Protein AF-A0A973TP74-F1 (afdb_monomer)

Nearest PDB structures (foldseek):
  4cfh-assembly1_A  TM=4.161E-01  e=9.906E-01  Rattus norvegicus
  4bls-assembly1_B  TM=3.322E-01  e=7.614E-01  Pseudomonas phage phi12
  5t5t-assembly1_A  TM=4.227E-01  e=4.210E+00  Rattus norvegicus
  7myj-assembly1_A  TM=4.248E-01  e=5.129E+00  Homo sapiens
  4pjo-assembly4_s  TM=2.789E-01  e=7.125E+00  Homo sapiens

pLDDT: mean 78.84, std 17.55, range [33.16, 97.0]

Mean predicted aligned error: 9.41 Å

Structure (mmCIF, N/CA/C/O backbone):
data_AF-A0A973TP74-F1
#
_entry.id   AF-A0A973TP74-F1
#
loop_
_atom_site.group_PDB
_atom_site.id
_atom_site.type_symbol
_atom_site.label_a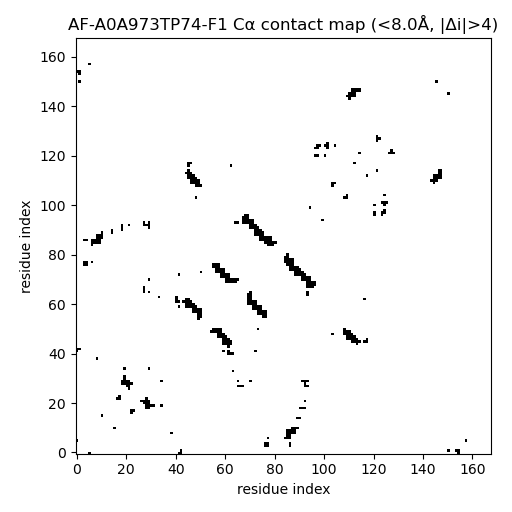tom_id
_atom_site.label_alt_id
_atom_site.label_comp_id
_atom_site.label_asym_id
_atom_site.label_entity_id
_atom_site.label_seq_id
_atom_site.pdbx_PDB_ins_code
_atom_site.Cartn_x
_atom_site.Cartn_y
_atom_site.Cartn_z
_atom_site.occupancy
_atom_site.B_iso_or_equiv
_atom_site.auth_seq_id
_atom_site.auth_comp_id
_atom_site.auth_asym_id
_atom_site.auth_atom_id
_atom_site.pdbx_PDB_model_num
ATOM 1 N N . MET A 1 1 ? -11.597 -3.292 0.044 1.00 62.84 1 MET A N 1
ATOM 2 C CA . MET A 1 1 ? -10.451 -3.942 -0.641 1.00 62.84 1 MET A CA 1
ATOM 3 C C . MET A 1 1 ? -10.498 -5.456 -0.445 1.00 62.84 1 MET A C 1
ATOM 5 O O . MET A 1 1 ? -10.848 -5.906 0.636 1.00 62.84 1 MET A O 1
ATOM 9 N N . LEU A 1 2 ? -10.146 -6.251 -1.461 1.00 64.12 2 LEU A N 1
ATOM 10 C CA . LEU A 1 2 ? -10.067 -7.714 -1.338 1.00 64.12 2 LEU A CA 1
ATOM 11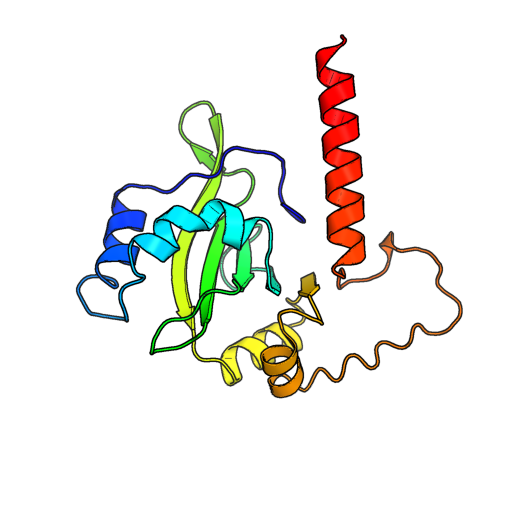 C C . LEU A 1 2 ? -9.053 -8.138 -0.272 1.00 64.12 2 LEU A C 1
ATOM 13 O O . LEU A 1 2 ? -7.938 -7.627 -0.227 1.00 64.12 2 LEU A O 1
ATOM 17 N N . GLY A 1 3 ? -9.456 -9.069 0.590 1.00 67.50 3 GLY A N 1
ATOM 18 C CA . GLY A 1 3 ? -8.649 -9.500 1.733 1.00 67.50 3 GLY A CA 1
ATOM 19 C C . GLY A 1 3 ? -8.702 -8.557 2.941 1.00 67.50 3 GLY A C 1
ATOM 20 O O . GLY A 1 3 ? -8.080 -8.866 3.951 1.00 67.50 3 GLY A O 1
ATOM 21 N N . PHE A 1 4 ? -9.460 -7.453 2.873 1.00 73.50 4 PHE A N 1
ATOM 22 C CA . PHE A 1 4 ? -9.667 -6.528 3.988 1.00 73.50 4 PHE A CA 1
ATOM 23 C C . PHE A 1 4 ? -11.155 -6.260 4.244 1.00 73.50 4 PHE A C 1
ATOM 25 O O . PHE A 1 4 ? -11.963 -6.241 3.310 1.00 73.50 4 PHE A O 1
ATOM 32 N N . PRO A 1 5 ? -11.528 -5.999 5.505 1.00 77.44 5 PRO A N 1
ATOM 33 C CA . PRO A 1 5 ? -12.842 -5.454 5.825 1.00 77.44 5 PRO A CA 1
ATOM 34 C C . PRO A 1 5 ? -13.005 -4.044 5.231 1.00 77.44 5 PRO A C 1
ATOM 36 O O . PRO A 1 5 ? -12.021 -3.328 5.005 1.00 77.44 5 PRO A O 1
ATOM 39 N N . ASP A 1 6 ? -14.255 -3.643 4.990 1.00 84.56 6 ASP A N 1
ATOM 40 C CA . ASP A 1 6 ? -14.611 -2.291 4.539 1.00 84.56 6 ASP A CA 1
ATOM 41 C C . ASP A 1 6 ? -14.490 -1.293 5.703 1.00 84.56 6 ASP A C 1
ATOM 43 O O . ASP A 1 6 ? -15.466 -0.922 6.352 1.00 84.56 6 ASP A O 1
ATOM 47 N N . LEU A 1 7 ? -13.246 -0.941 6.030 1.00 87.69 7 LEU A N 1
ATOM 48 C CA . LEU A 1 7 ? -12.880 -0.013 7.096 1.00 87.69 7 LEU A CA 1
ATOM 49 C C . LEU A 1 7 ? -12.103 1.176 6.523 1.00 87.69 7 LEU A C 1
ATOM 51 O O . LEU A 1 7 ? -11.396 1.012 5.519 1.00 87.69 7 LEU A O 1
ATOM 55 N N . PRO A 1 8 ? -12.148 2.349 7.185 1.00 89.56 8 PRO A N 1
ATOM 56 C CA . PRO A 1 8 ? -11.365 3.507 6.778 1.00 89.56 8 PRO A CA 1
ATOM 57 C C . PRO A 1 8 ? -9.879 3.168 6.660 1.00 89.56 8 PRO A C 1
ATOM 59 O O . PRO A 1 8 ? -9.318 2.488 7.523 1.00 89.56 8 PRO A O 1
ATOM 62 N N . LEU A 1 9 ? -9.238 3.675 5.610 1.00 91.44 9 LEU A N 1
ATOM 63 C CA . LEU A 1 9 ? -7.790 3.612 5.470 1.00 91.44 9 LEU A CA 1
ATOM 64 C C . LEU A 1 9 ? -7.157 4.757 6.270 1.00 91.44 9 LEU A C 1
ATOM 66 O O . LEU A 1 9 ? -7.568 5.910 6.137 1.00 91.44 9 LEU A O 1
ATOM 70 N N . ARG A 1 10 ? -6.150 4.457 7.093 1.00 93.62 10 ARG A N 1
ATOM 71 C CA . ARG A 1 10 ? -5.397 5.461 7.857 1.00 93.62 10 ARG A CA 1
ATOM 72 C C . ARG A 1 10 ? -3.896 5.255 7.743 1.00 93.62 10 ARG A C 1
ATOM 74 O O . ARG A 1 10 ? -3.422 4.156 7.474 1.00 93.62 10 ARG A O 1
ATOM 81 N N . MET A 1 11 ? -3.150 6.322 7.998 1.00 94.75 11 MET A N 1
ATOM 82 C CA . MET A 1 11 ? -1.713 6.288 8.256 1.00 94.75 11 MET A CA 1
ATOM 83 C C . MET A 1 11 ? -1.374 7.320 9.327 1.00 94.75 11 MET A C 1
ATOM 85 O O . MET A 1 11 ? -2.083 8.315 9.477 1.00 94.75 11 MET A O 1
ATOM 89 N N . THR A 1 12 ? -0.289 7.108 10.065 1.00 94.94 12 THR A N 1
ATOM 90 C CA . THR A 1 12 ? 0.182 8.099 11.040 1.00 94.94 12 THR A CA 1
ATOM 91 C C . THR A 1 12 ? 0.980 9.204 10.348 1.00 94.94 12 THR A C 1
ATOM 93 O O . THR A 1 12 ? 1.583 8.981 9.295 1.00 94.94 12 THR A O 1
ATOM 96 N N . ALA A 1 13 ? 1.057 10.386 10.966 1.00 95.62 13 ALA A N 1
ATOM 97 C CA . ALA A 1 13 ? 1.869 11.495 10.455 1.00 95.62 13 ALA A CA 1
ATOM 98 C C . ALA A 1 13 ? 3.355 11.112 10.297 1.00 95.62 13 ALA A C 1
ATOM 100 O O . ALA A 1 13 ? 3.993 11.479 9.315 1.00 95.62 13 ALA A O 1
ATOM 101 N N . GLY A 1 14 ? 3.893 10.302 11.216 1.00 96.69 14 GLY A N 1
ATOM 102 C CA . GLY A 1 14 ? 5.269 9.809 11.122 1.00 96.69 14 GLY A CA 1
ATOM 103 C C . GLY A 1 14 ? 5.489 8.844 9.951 1.00 96.69 14 GLY A C 1
ATOM 104 O O . GLY A 1 14 ? 6.544 8.875 9.321 1.00 96.69 14 GLY A O 1
ATOM 105 N N . VAL A 1 15 ? 4.501 8.003 9.621 1.00 95.94 15 VAL A N 1
ATOM 106 C CA . VAL A 1 15 ? 4.553 7.154 8.418 1.00 95.94 15 VAL A CA 1
ATOM 107 C C . VAL A 1 15 ? 4.492 8.020 7.164 1.00 95.94 15 VAL A C 1
ATOM 109 O O . VAL A 1 15 ? 5.335 7.853 6.287 1.00 95.94 15 VAL A O 1
ATOM 112 N N . PHE A 1 16 ? 3.573 8.988 7.112 1.00 97.00 16 PHE A N 1
ATOM 113 C CA . PHE A 1 16 ? 3.487 9.951 6.014 1.00 97.00 16 PHE A CA 1
ATOM 114 C C . PHE A 1 16 ? 4.827 10.660 5.773 1.00 97.00 16 PHE A C 1
ATOM 116 O O . PHE A 1 16 ? 5.337 10.637 4.654 1.00 97.00 16 PHE A O 1
ATOM 123 N N . GLN A 1 17 ? 5.442 11.209 6.825 1.00 96.75 17 GLN A N 1
ATOM 124 C CA . GLN A 1 17 ? 6.726 11.900 6.728 1.00 96.75 17 GLN A CA 1
ATOM 125 C C . GLN A 1 17 ? 7.822 10.975 6.187 1.00 96.75 17 GLN A C 1
ATOM 127 O O . GLN A 1 17 ? 8.477 11.322 5.213 1.00 96.75 17 GLN A O 1
ATOM 132 N N . LYS A 1 18 ? 7.964 9.758 6.731 1.00 96.38 18 LYS A N 1
ATOM 133 C CA . LYS A 1 18 ? 8.954 8.772 6.255 1.00 96.38 18 LYS A CA 1
ATOM 134 C C . LYS A 1 18 ? 8.757 8.370 4.794 1.00 96.38 18 LYS A C 1
ATOM 136 O O . LYS A 1 18 ? 9.713 7.997 4.122 1.00 96.38 18 LYS A O 1
ATOM 141 N N . ILE A 1 19 ? 7.522 8.359 4.308 1.00 95.81 19 ILE A N 1
ATOM 142 C CA . ILE A 1 19 ? 7.219 8.050 2.909 1.00 95.81 19 ILE A CA 1
ATOM 143 C C . ILE A 1 19 ? 7.594 9.247 2.022 1.00 95.81 19 ILE A C 1
ATOM 145 O O . ILE A 1 19 ? 8.269 9.072 1.007 1.00 95.81 19 ILE A O 1
ATOM 149 N N . ALA A 1 20 ? 7.203 10.454 2.435 1.00 95.50 20 ALA A N 1
ATOM 150 C CA . ALA A 1 20 ? 7.421 11.691 1.692 1.00 95.50 20 ALA A CA 1
ATOM 151 C C . ALA A 1 20 ? 8.893 12.136 1.656 1.00 95.50 20 ALA A C 1
ATOM 153 O O . ALA A 1 20 ? 9.312 12.729 0.669 1.00 95.50 20 ALA A O 1
ATOM 154 N N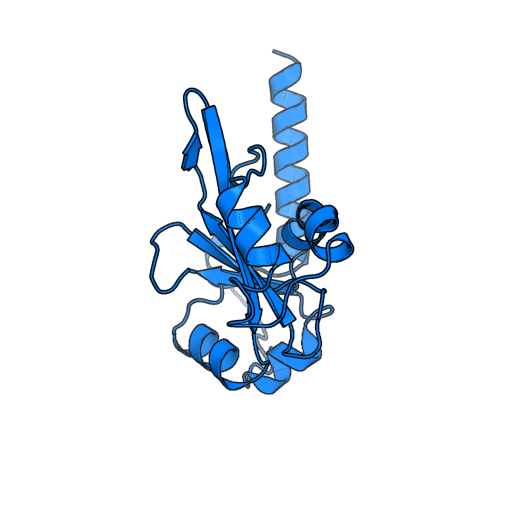 . THR A 1 21 ? 9.684 11.840 2.692 1.00 95.12 21 THR A N 1
ATOM 155 C CA . THR A 1 21 ? 11.124 12.165 2.746 1.00 95.12 21 THR A CA 1
ATOM 156 C C . THR A 1 21 ? 12.019 11.011 2.310 1.00 95.12 21 THR A C 1
ATOM 158 O O . THR A 1 21 ? 13.240 11.146 2.323 1.00 95.12 21 THR A O 1
ATOM 161 N N . GLY A 1 22 ? 11.443 9.854 1.960 1.00 93.12 22 GLY A N 1
ATOM 162 C CA . GLY A 1 22 ? 12.245 8.670 1.659 1.00 93.12 22 GLY A CA 1
ATOM 163 C C . GLY A 1 22 ? 13.049 8.192 2.872 1.00 93.12 22 GLY A C 1
ATOM 164 O O . GLY A 1 22 ? 14.175 7.736 2.726 1.00 93.12 22 GLY A O 1
ATOM 165 N N . LYS A 1 23 ? 12.474 8.315 4.078 1.00 92.62 23 LYS A N 1
ATOM 166 C CA . LYS A 1 23 ? 13.137 8.071 5.367 1.00 92.62 23 LYS A CA 1
ATOM 167 C C . LYS A 1 23 ? 14.442 8.872 5.452 1.00 92.62 23 LYS A C 1
ATOM 169 O O . LYS A 1 23 ? 15.523 8.312 5.562 1.00 92.62 23 LYS A O 1
ATOM 174 N N . ASP A 1 24 ? 14.298 10.187 5.322 1.00 91.50 24 ASP A N 1
ATOM 175 C CA . ASP A 1 24 ? 15.390 11.163 5.411 1.00 91.50 24 ASP A CA 1
ATOM 176 C C . ASP A 1 24 ? 16.522 10.896 4.401 1.00 91.50 24 ASP A C 1
ATOM 178 O O . ASP A 1 24 ? 17.702 11.079 4.687 1.00 91.50 24 ASP A O 1
ATOM 182 N N . GLY A 1 25 ? 16.138 10.466 3.193 1.00 88.62 25 GLY A N 1
ATOM 183 C CA . GLY A 1 25 ? 17.050 10.197 2.080 1.00 88.62 25 GLY A CA 1
ATOM 184 C C . GLY A 1 25 ? 17.640 8.784 2.034 1.00 88.62 25 GLY A C 1
ATOM 185 O O . GLY A 1 25 ? 18.382 8.484 1.104 1.00 88.62 25 GLY A O 1
ATOM 186 N N . GLU A 1 26 ? 17.302 7.891 2.971 1.00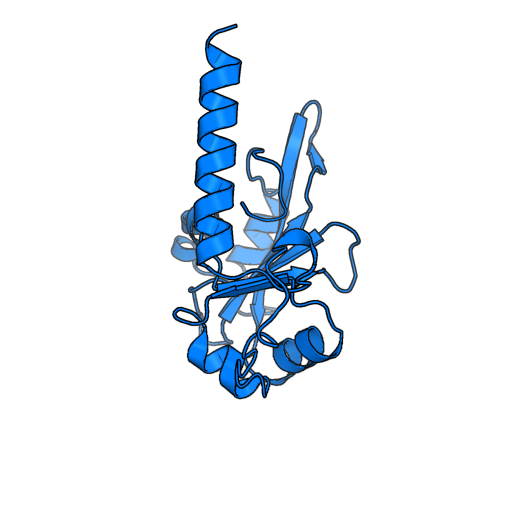 90.69 26 GLU A N 1
ATOM 187 C CA . GLU A 1 26 ? 17.752 6.488 2.929 1.00 90.69 26 GLU A CA 1
ATOM 188 C C . GLU A 1 26 ? 17.205 5.704 1.717 1.00 90.69 26 GLU A C 1
ATOM 190 O O . GLU A 1 26 ? 17.742 4.659 1.348 1.00 90.69 26 GLU A O 1
ATOM 195 N N . ARG A 1 27 ? 16.107 6.169 1.115 1.00 90.00 27 ARG A N 1
ATOM 196 C CA . ARG A 1 27 ? 15.477 5.588 -0.079 1.00 90.00 27 ARG A CA 1
ATOM 197 C C . ARG A 1 27 ? 14.768 6.667 -0.892 1.00 90.00 27 ARG A C 1
ATOM 199 O O . ARG A 1 27 ? 14.545 7.770 -0.402 1.00 90.00 27 ARG A O 1
ATOM 206 N N . ASP A 1 28 ? 14.326 6.322 -2.098 1.00 91.44 28 ASP A N 1
ATOM 207 C CA . ASP A 1 28 ? 13.516 7.230 -2.910 1.00 91.44 28 ASP A CA 1
ATOM 208 C C . ASP A 1 28 ? 12.249 7.670 -2.168 1.00 91.44 28 ASP A C 1
ATOM 210 O O . ASP A 1 28 ? 11.456 6.854 -1.678 1.00 91.44 28 ASP A O 1
ATOM 214 N N . ALA A 1 29 ? 12.042 8.983 -2.132 1.00 94.44 29 ALA A N 1
ATOM 215 C CA . ALA A 1 29 ? 10.801 9.578 -1.676 1.00 94.44 29 ALA A CA 1
ATOM 216 C C . ALA A 1 29 ? 9.644 9.183 -2.599 1.00 94.44 29 ALA A C 1
ATOM 218 O O . ALA A 1 29 ? 9.754 9.217 -3.828 1.00 94.44 29 ALA A O 1
ATOM 219 N N . VAL A 1 30 ? 8.495 8.866 -2.006 1.00 95.94 30 VAL A N 1
ATOM 220 C CA . VAL A 1 30 ? 7.266 8.681 -2.779 1.00 95.94 30 VAL A CA 1
ATOM 221 C C . VAL A 1 30 ? 6.642 10.063 -3.005 1.00 95.94 30 VAL A C 1
ATOM 223 O O . VAL A 1 30 ? 6.363 10.767 -2.033 1.00 95.94 30 VAL A O 1
ATOM 226 N N . PRO A 1 31 ? 6.397 10.481 -4.259 1.00 95.69 31 PRO A N 1
ATOM 227 C CA . PRO A 1 31 ? 5.846 11.802 -4.538 1.00 95.69 31 PRO A CA 1
ATOM 228 C C . PRO A 1 31 ? 4.483 12.020 -3.876 1.00 95.69 31 PRO A C 1
ATOM 230 O O . PRO A 1 31 ? 3.641 11.123 -3.898 1.00 95.69 31 PRO A O 1
ATOM 233 N N . LEU A 1 32 ? 4.210 13.240 -3.400 1.00 96.00 32 LEU A N 1
ATOM 234 C CA . LEU A 1 32 ? 2.938 13.588 -2.744 1.00 96.00 32 LEU A CA 1
ATOM 235 C C . LEU A 1 32 ? 1.704 13.222 -3.578 1.00 96.00 32 LEU A C 1
ATOM 237 O O . LEU A 1 32 ? 0.727 12.731 -3.025 1.00 96.00 32 LEU A O 1
ATOM 241 N N . ARG A 1 33 ? 1.767 13.375 -4.910 1.00 95.19 33 ARG A N 1
ATOM 242 C CA . ARG A 1 33 ? 0.688 12.946 -5.820 1.00 95.19 33 ARG A CA 1
ATOM 243 C C . ARG A 1 33 ? 0.368 11.453 -5.686 1.00 95.19 33 ARG A C 1
ATOM 245 O O . ARG A 1 33 ? -0.788 11.067 -5.723 1.00 95.19 33 ARG A O 1
ATOM 252 N N . VAL A 1 34 ? 1.387 10.610 -5.508 1.00 95.44 34 VAL A N 1
ATOM 253 C CA . VAL A 1 34 ? 1.211 9.162 -5.352 1.00 95.44 34 VAL A CA 1
ATOM 254 C C . VAL A 1 34 ? 0.642 8.857 -3.973 1.00 95.44 34 VAL A C 1
ATOM 256 O O . VAL A 1 34 ? -0.252 8.029 -3.872 1.00 95.44 34 VAL A O 1
ATOM 259 N N . ILE A 1 35 ? 1.114 9.553 -2.932 1.00 95.31 35 ILE A N 1
ATOM 260 C CA . ILE A 1 35 ? 0.592 9.406 -1.566 1.00 95.31 35 ILE A CA 1
ATOM 261 C C . ILE A 1 35 ? -0.894 9.790 -1.506 1.00 95.31 35 ILE A C 1
ATOM 263 O O . ILE A 1 35 ? -1.686 9.064 -0.913 1.00 95.31 35 ILE A O 1
ATOM 267 N N . ALA A 1 36 ? -1.278 10.896 -2.149 1.00 94.44 36 ALA A N 1
ATOM 268 C CA . ALA A 1 36 ? -2.662 11.361 -2.214 1.00 94.44 36 ALA A CA 1
ATOM 269 C C . ALA A 1 36 ? -3.587 10.348 -2.904 1.00 94.44 36 ALA A C 1
ATOM 271 O O . ALA A 1 36 ? -4.721 10.182 -2.471 1.00 94.44 36 ALA A O 1
ATOM 272 N N . HIS A 1 37 ? -3.075 9.638 -3.915 1.00 95.38 37 HIS A N 1
ATOM 273 C CA . HIS A 1 37 ? -3.805 8.599 -4.644 1.00 95.38 37 HIS A CA 1
ATOM 274 C C . HIS A 1 37 ? -3.657 7.186 -4.056 1.00 95.38 37 HIS A C 1
ATOM 276 O O . HIS A 1 37 ? -4.041 6.199 -4.687 1.00 95.38 37 HIS A O 1
ATOM 282 N N . LEU A 1 38 ? -3.068 7.037 -2.862 1.00 93.38 38 LEU A N 1
ATOM 283 C CA . LEU A 1 38 ? -2.931 5.721 -2.235 1.00 93.38 38 LEU A CA 1
ATOM 284 C C . LEU A 1 38 ? -4.264 4.998 -2.034 1.00 93.38 38 LEU A C 1
ATOM 286 O O . LEU A 1 38 ? -4.272 3.795 -2.282 1.00 93.38 38 LEU A O 1
ATOM 290 N N . PRO A 1 39 ? -5.367 5.649 -1.615 1.00 91.25 39 PRO A N 1
ATOM 291 C CA . PRO A 1 39 ? -6.648 4.964 -1.486 1.00 91.25 39 PRO A CA 1
ATOM 292 C C . PRO A 1 39 ? -7.076 4.267 -2.783 1.00 91.25 39 PRO A C 1
ATOM 294 O O . PRO A 1 39 ? -7.429 3.091 -2.747 1.00 91.25 39 PRO A O 1
ATOM 297 N N . GLU A 1 40 ? -6.969 4.940 -3.931 1.00 91.19 40 GLU A N 1
ATOM 298 C CA . GLU A 1 40 ? -7.325 4.374 -5.236 1.00 91.19 40 GLU A CA 1
ATOM 299 C C . GLU A 1 40 ? -6.331 3.296 -5.680 1.00 91.19 40 GLU A C 1
ATOM 301 O O . GLU A 1 40 ? -6.733 2.227 -6.138 1.00 91.19 40 GLU A O 1
ATOM 306 N N . LEU A 1 41 ? -5.030 3.544 -5.506 1.00 91.88 41 LEU A N 1
ATOM 307 C CA . LEU A 1 41 ? -3.966 2.595 -5.850 1.00 91.88 41 LEU A CA 1
ATOM 308 C C . LEU A 1 41 ? -4.037 1.301 -5.028 1.00 91.88 41 LEU A C 1
ATOM 310 O O . LEU A 1 41 ? -3.654 0.237 -5.515 1.00 91.88 41 LEU A O 1
ATOM 314 N N . ILE A 1 42 ? -4.495 1.405 -3.780 1.00 91.38 42 ILE A N 1
ATOM 315 C CA . ILE A 1 42 ? -4.700 0.279 -2.873 1.00 91.38 42 ILE A CA 1
ATOM 316 C C . ILE A 1 42 ? -5.995 -0.449 -3.215 1.00 91.38 42 ILE A C 1
ATOM 318 O O . ILE A 1 42 ? -6.004 -1.677 -3.221 1.00 91.38 42 ILE A O 1
ATOM 322 N N . ASP A 1 43 ? -7.073 0.273 -3.531 1.00 87.19 43 ASP A N 1
ATOM 323 C CA . ASP A 1 43 ? -8.332 -0.369 -3.905 1.00 87.19 43 ASP A CA 1
ATOM 324 C C . ASP A 1 43 ? -8.204 -1.159 -5.214 1.00 87.19 43 ASP A C 1
ATOM 326 O O . ASP A 1 43 ? -8.802 -2.229 -5.336 1.00 87.19 43 ASP A O 1
ATOM 330 N N . GLU A 1 44 ? -7.385 -0.683 -6.157 1.00 87.06 44 GLU A N 1
ATOM 331 C CA . GLU A 1 44 ? -7.156 -1.244 -7.495 1.00 87.06 44 GLU A CA 1
ATOM 332 C C . GLU A 1 44 ? -5.742 -1.852 -7.673 1.00 87.06 44 GLU A C 1
ATOM 334 O O . GLU A 1 44 ? -4.988 -1.418 -8.556 1.00 87.06 44 GLU A O 1
ATOM 339 N N . PRO A 1 45 ? -5.350 -2.871 -6.886 1.00 89.12 45 PRO A N 1
ATOM 340 C CA . PRO A 1 45 ? -3.978 -3.351 -6.874 1.00 89.12 45 PRO A CA 1
ATOM 341 C C . PRO A 1 45 ? -3.622 -4.119 -8.149 1.00 89.12 45 PRO A C 1
ATOM 343 O O . PRO A 1 45 ? -4.470 -4.740 -8.791 1.00 89.12 45 PRO A O 1
ATOM 346 N N . MET A 1 46 ? -2.331 -4.145 -8.474 1.00 87.81 46 MET A N 1
ATOM 347 C CA . MET A 1 46 ? -1.782 -5.075 -9.462 1.00 87.81 46 MET A CA 1
ATOM 348 C C . MET A 1 46 ? -1.614 -6.473 -8.878 1.00 87.81 46 MET A C 1
ATOM 350 O O . MET A 1 46 ? -1.861 -7.460 -9.557 1.00 87.81 46 MET A O 1
ATOM 354 N N . ALA A 1 47 ? -1.172 -6.569 -7.626 1.00 88.00 47 ALA A N 1
ATOM 355 C CA . ALA A 1 47 ? -1.034 -7.834 -6.920 1.00 88.00 47 ALA A CA 1
ATOM 356 C C . ALA A 1 47 ? -1.150 -7.625 -5.408 1.00 88.00 47 ALA A C 1
ATOM 358 O O . ALA A 1 47 ? -0.855 -6.542 -4.897 1.00 88.00 47 ALA A O 1
ATOM 359 N N . LEU A 1 48 ? -1.557 -8.673 -4.694 1.00 90.88 48 LEU A N 1
ATOM 360 C CA . LEU A 1 48 ? -1.557 -8.718 -3.232 1.00 90.88 48 LEU A CA 1
ATOM 361 C C . LEU A 1 48 ? -0.729 -9.905 -2.762 1.00 90.88 48 LEU A C 1
ATOM 363 O O . LEU A 1 48 ? -0.888 -11.016 -3.273 1.00 90.88 48 LEU A O 1
ATOM 367 N N . PHE A 1 49 ? 0.097 -9.676 -1.748 1.00 90.62 49 PHE A N 1
ATOM 368 C CA . PHE A 1 49 ? 0.911 -10.700 -1.108 1.00 90.62 49 PHE A CA 1
ATOM 369 C C . PHE A 1 49 ? 0.649 -10.732 0.395 1.00 90.62 49 PHE A C 1
ATOM 371 O O . PHE A 1 49 ? 0.456 -9.684 1.009 1.00 90.62 49 PHE A O 1
ATOM 378 N N . ASP A 1 50 ? 0.704 -11.912 1.006 1.00 91.25 50 ASP A N 1
ATOM 379 C CA . ASP A 1 50 ? 0.824 -12.022 2.459 1.00 91.25 50 ASP A CA 1
ATOM 380 C C . ASP A 1 50 ? 2.157 -11.422 2.919 1.00 91.25 50 ASP A C 1
ATOM 382 O O . ASP A 1 50 ? 3.212 -11.702 2.342 1.00 91.25 50 ASP A O 1
ATOM 386 N N . SER A 1 51 ? 2.128 -10.616 3.982 1.00 90.19 51 SER A N 1
ATOM 387 C CA . SER A 1 51 ? 3.346 -10.050 4.559 1.00 90.19 51 SER A CA 1
ATOM 388 C C . SER A 1 51 ? 4.284 -11.138 5.088 1.00 90.19 51 SER A C 1
ATOM 390 O O . SER A 1 51 ? 3.868 -12.117 5.713 1.00 90.19 51 SER A O 1
ATOM 392 N N . ALA A 1 52 ? 5.582 -10.947 4.845 1.00 88.06 52 ALA A N 1
ATOM 393 C CA . ALA A 1 52 ? 6.624 -11.854 5.310 1.00 88.06 52 ALA A CA 1
ATOM 394 C C . ALA A 1 52 ? 6.886 -11.787 6.812 1.00 88.06 52 ALA A C 1
ATOM 396 O O . ALA A 1 52 ? 7.264 -12.795 7.403 1.00 88.06 52 ALA A O 1
ATOM 397 N N . SER A 1 53 ? 6.672 -10.619 7.411 1.00 86.38 53 SER A N 1
ATOM 398 C CA . SER A 1 53 ? 7.089 -10.316 8.779 1.00 86.38 53 SER A CA 1
ATOM 399 C C . SER A 1 53 ? 5.935 -9.985 9.720 1.00 86.38 53 SER A C 1
ATOM 401 O O . SER A 1 53 ? 6.114 -10.039 10.932 1.00 86.38 53 SER A O 1
ATOM 403 N N . VAL A 1 54 ? 4.758 -9.637 9.193 1.00 86.12 54 VAL A N 1
ATOM 404 C CA . VAL A 1 54 ? 3.614 -9.191 10.000 1.00 86.12 54 VAL A CA 1
ATOM 405 C C . VAL A 1 54 ? 2.388 -10.020 9.651 1.00 86.12 54 VAL A C 1
ATOM 407 O O . VAL A 1 54 ? 1.798 -9.856 8.586 1.00 86.12 54 VAL A O 1
ATOM 410 N N . GLN A 1 55 ? 1.984 -10.909 10.555 1.00 84.81 55 GLN A N 1
ATOM 411 C CA . GLN A 1 55 ? 0.794 -11.733 10.364 1.00 84.81 55 GLN A CA 1
ATOM 412 C C . GLN A 1 55 ? -0.460 -10.859 10.197 1.00 84.81 55 GLN A C 1
ATOM 414 O O . GLN A 1 55 ? -0.657 -9.890 10.926 1.00 84.81 55 GLN A O 1
ATOM 419 N N . GLY A 1 56 ? -1.307 -11.195 9.219 1.00 82.12 56 GLY A N 1
ATOM 420 C CA . GLY A 1 56 ? -2.547 -10.457 8.941 1.00 82.12 56 GLY A CA 1
ATOM 421 C C . GLY A 1 56 ? -2.363 -9.120 8.210 1.00 82.12 56 GLY A C 1
ATOM 422 O O . GLY A 1 56 ? -3.355 -8.441 7.930 1.00 82.12 56 GLY A O 1
ATOM 423 N N . ALA A 1 57 ? -1.123 -8.747 7.874 1.00 89.31 57 ALA A N 1
ATOM 424 C CA . ALA A 1 57 ? -0.842 -7.653 6.956 1.00 89.31 57 ALA A CA 1
ATOM 425 C C . ALA A 1 57 ? -0.698 -8.173 5.522 1.00 89.31 57 ALA A C 1
ATOM 427 O O . ALA A 1 57 ? -0.144 -9.251 5.289 1.00 89.31 57 ALA A O 1
ATOM 428 N N . LEU A 1 58 ? -1.137 -7.365 4.561 1.00 92.12 58 LEU A N 1
ATOM 429 C CA . LEU A 1 58 ? -0.905 -7.606 3.142 1.00 92.12 58 LEU A CA 1
ATOM 430 C C . LEU A 1 58 ? 0.044 -6.553 2.578 1.00 92.12 58 LEU A C 1
ATOM 432 O O . LEU A 1 58 ? 0.041 -5.390 2.987 1.00 92.12 58 LEU A O 1
ATOM 436 N N . VAL A 1 59 ? 0.844 -6.979 1.610 1.00 93.75 59 VAL A N 1
ATOM 437 C CA . VAL A 1 59 ? 1.661 -6.107 0.777 1.00 93.75 59 VAL A CA 1
ATOM 438 C C . VAL A 1 59 ? 0.954 -5.930 -0.556 1.00 93.75 59 VAL A C 1
ATOM 440 O O . VAL A 1 59 ? 0.683 -6.890 -1.276 1.00 93.75 59 VAL A O 1
ATOM 443 N N . VAL A 1 60 ? 0.649 -4.679 -0.862 1.00 92.62 60 VAL A N 1
ATOM 444 C CA . VAL A 1 60 ? -0.076 -4.239 -2.041 1.00 92.62 60 VAL A CA 1
ATOM 445 C C . VAL A 1 60 ? 0.924 -3.751 -3.071 1.00 92.62 60 VAL A C 1
ATOM 447 O O . VAL A 1 60 ? 1.653 -2.793 -2.821 1.00 92.62 60 VAL A O 1
ATOM 450 N N . LEU A 1 61 ? 0.949 -4.386 -4.237 1.00 92.12 61 LEU A N 1
ATOM 451 C CA . LEU A 1 61 ? 1.660 -3.876 -5.401 1.00 92.12 61 LEU A CA 1
ATOM 452 C C . LEU A 1 61 ? 0.735 -2.938 -6.174 1.00 92.12 61 LEU A C 1
ATOM 454 O O . LEU A 1 61 ? -0.306 -3.368 -6.671 1.00 92.12 61 LEU A O 1
ATOM 458 N N . THR A 1 62 ? 1.116 -1.667 -6.275 1.00 92.12 62 THR A N 1
ATOM 459 C CA . THR A 1 62 ? 0.315 -0.643 -6.957 1.00 92.12 62 THR A CA 1
ATOM 460 C C . THR A 1 62 ? 0.737 -0.471 -8.415 1.00 92.12 62 THR A C 1
ATOM 462 O O . THR A 1 62 ? 1.832 -0.870 -8.806 1.00 92.12 62 THR A O 1
ATOM 465 N N . THR A 1 63 ? -0.108 0.192 -9.207 1.00 89.75 63 THR A N 1
ATOM 466 C CA . THR A 1 63 ? 0.206 0.603 -10.587 1.00 89.75 63 THR A CA 1
ATOM 467 C C . THR A 1 63 ? 1.194 1.768 -10.677 1.00 89.75 63 THR A C 1
ATOM 469 O O . THR A 1 63 ? 1.708 2.056 -11.758 1.00 89.75 63 THR A O 1
ATOM 472 N N . SER A 1 64 ? 1.489 2.440 -9.559 1.00 91.94 64 SER A N 1
ATOM 473 C CA . SER A 1 64 ? 2.396 3.586 -9.525 1.00 91.94 64 SER A CA 1
ATOM 474 C C . SER A 1 64 ? 3.865 3.160 -9.479 1.00 91.94 64 SER A C 1
ATOM 476 O O . SER A 1 64 ? 4.228 2.110 -8.940 1.00 91.94 64 SER A O 1
ATOM 478 N N . ARG A 1 65 ? 4.739 4.000 -10.041 1.00 90.25 65 ARG A N 1
ATOM 479 C CA . ARG A 1 65 ? 6.186 3.773 -10.116 1.00 90.25 65 ARG A CA 1
ATOM 480 C C . ARG A 1 65 ? 6.961 5.055 -9.822 1.00 90.25 65 ARG A C 1
ATOM 482 O O . ARG A 1 65 ? 6.502 6.159 -10.120 1.00 90.25 65 ARG A O 1
ATOM 489 N N . VAL A 1 66 ? 8.158 4.879 -9.282 1.00 89.12 66 VAL A N 1
ATOM 490 C CA . VAL A 1 66 ? 9.204 5.905 -9.162 1.00 89.12 66 VAL A CA 1
ATOM 491 C C . VAL A 1 66 ? 10.506 5.359 -9.763 1.00 89.12 66 VAL A C 1
ATOM 493 O O . VAL A 1 66 ? 10.518 4.235 -10.265 1.00 89.12 66 VAL A O 1
ATOM 496 N N . ALA A 1 67 ? 11.590 6.139 -9.736 1.00 86.88 67 ALA A N 1
ATOM 497 C CA . ALA A 1 67 ? 12.860 5.772 -10.367 1.00 86.88 67 ALA A CA 1
ATOM 498 C C . ALA A 1 67 ? 13.391 4.404 -9.894 1.00 86.88 67 ALA A C 1
ATOM 500 O O . ALA A 1 67 ? 13.706 3.555 -10.722 1.00 86.88 67 ALA A O 1
ATOM 501 N N . SER A 1 68 ? 13.386 4.150 -8.584 1.00 86.38 68 SER A N 1
ATOM 502 C CA . SER A 1 68 ? 13.810 2.870 -7.986 1.00 86.38 68 SER A CA 1
ATOM 503 C C . SER A 1 68 ? 12.848 1.688 -8.165 1.00 86.38 68 SER A C 1
ATOM 505 O O . SER A 1 68 ? 13.195 0.567 -7.796 1.00 86.38 68 SER A O 1
ATOM 507 N N . GLY A 1 69 ? 11.646 1.878 -8.726 1.00 89.00 69 GLY A N 1
ATOM 508 C CA . GLY A 1 69 ? 10.771 0.755 -9.073 1.00 89.00 69 GLY A CA 1
ATOM 509 C C . GLY A 1 69 ? 9.284 0.952 -8.798 1.00 89.00 69 GLY A C 1
ATOM 510 O O . GLY A 1 69 ? 8.743 2.057 -8.848 1.00 89.00 69 GLY A O 1
ATOM 511 N N . ALA A 1 70 ? 8.587 -0.167 -8.588 1.00 90.19 70 ALA A N 1
ATOM 512 C CA . ALA A 1 70 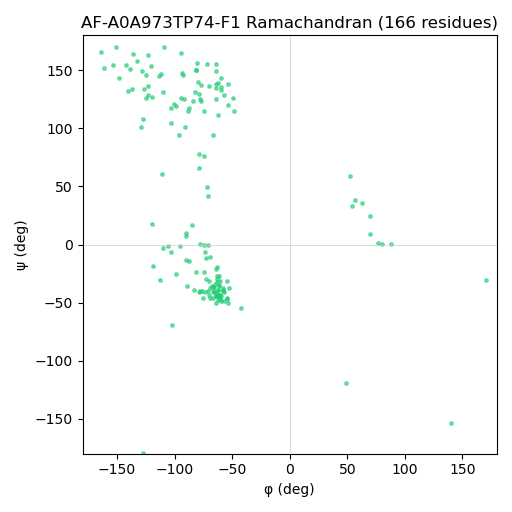? 7.146 -0.175 -8.355 1.00 90.19 70 ALA A CA 1
ATOM 513 C C . ALA A 1 70 ? 6.831 0.250 -6.922 1.00 90.19 70 ALA A C 1
ATOM 515 O O . ALA A 1 70 ? 7.488 -0.199 -5.986 1.00 90.19 70 ALA A O 1
ATOM 516 N N . VAL A 1 71 ? 5.811 1.083 -6.737 1.00 93.44 71 VAL A N 1
ATOM 517 C CA . VAL A 1 71 ? 5.379 1.486 -5.400 1.00 93.44 71 VAL A CA 1
ATOM 518 C C . VAL A 1 71 ? 4.581 0.347 -4.772 1.00 93.44 71 VAL A C 1
ATOM 520 O O . VAL A 1 71 ? 3.577 -0.107 -5.330 1.00 93.44 71 VAL A O 1
ATOM 523 N N . ILE A 1 72 ? 5.025 -0.096 -3.599 1.00 94.31 72 ILE A N 1
ATOM 524 C CA . ILE A 1 72 ? 4.339 -1.078 -2.765 1.00 94.31 72 ILE A CA 1
ATOM 525 C C . ILE A 1 72 ? 3.868 -0.437 -1.460 1.00 94.31 72 ILE A C 1
ATOM 527 O O . ILE A 1 72 ? 4.542 0.435 -0.909 1.00 94.31 72 ILE A O 1
ATOM 531 N N . ALA A 1 73 ? 2.719 -0.880 -0.956 1.00 95.25 73 ALA A N 1
ATOM 532 C CA . ALA A 1 73 ? 2.152 -0.440 0.315 1.00 95.25 73 ALA A CA 1
ATOM 533 C C . ALA A 1 73 ? 1.921 -1.639 1.240 1.00 95.25 73 ALA A C 1
ATOM 535 O O . ALA A 1 73 ? 1.291 -2.614 0.848 1.00 95.25 73 ALA A O 1
ATOM 536 N N . ALA A 1 74 ? 2.407 -1.574 2.477 1.00 94.94 74 ALA A N 1
ATOM 537 C CA . ALA A 1 74 ? 2.072 -2.548 3.509 1.00 94.94 74 ALA A CA 1
ATOM 538 C C . ALA A 1 74 ? 0.857 -2.052 4.297 1.00 94.94 74 ALA A C 1
ATOM 540 O O . ALA A 1 74 ? 0.874 -0.943 4.842 1.00 94.94 74 ALA A O 1
ATOM 541 N N . VAL A 1 75 ? -0.185 -2.879 4.364 1.00 94.50 75 VAL A N 1
ATOM 542 C CA . VAL A 1 75 ? -1.450 -2.549 5.022 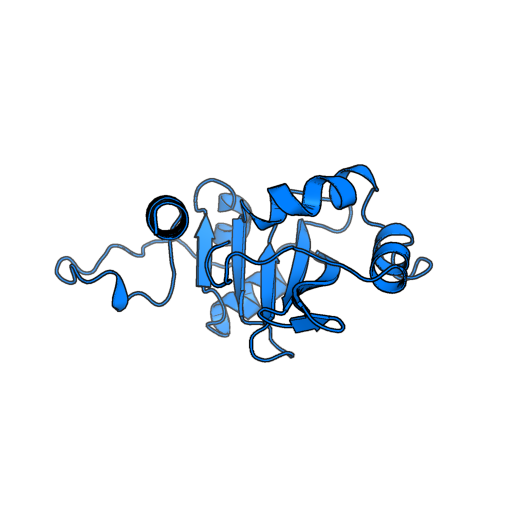1.00 94.50 75 VAL A CA 1
ATOM 543 C C . VAL A 1 75 ? -1.763 -3.618 6.063 1.00 94.50 75 VAL A C 1
ATOM 545 O O . VAL A 1 75 ? -1.789 -4.807 5.755 1.00 94.50 75 VAL A O 1
ATOM 548 N N . LEU A 1 76 ? -1.995 -3.200 7.304 1.00 92.94 76 LEU A N 1
ATOM 549 C CA . LEU A 1 76 ? -2.463 -4.058 8.386 1.00 92.94 76 LEU A CA 1
ATOM 550 C C . LEU A 1 76 ? -3.989 -3.979 8.475 1.00 92.94 76 LEU A C 1
ATOM 552 O O . LEU A 1 76 ? -4.554 -2.886 8.560 1.00 92.94 76 LEU A O 1
ATOM 556 N N . SER A 1 77 ? -4.651 -5.135 8.426 1.00 88.38 77 SER A N 1
ATOM 557 C CA . SER A 1 77 ? -6.112 -5.216 8.524 1.00 88.38 77 SER A CA 1
ATOM 558 C C . SER A 1 77 ? -6.553 -5.145 9.981 1.00 88.38 77 SER A C 1
ATOM 560 O O . SER A 1 77 ? -5.832 -5.601 10.867 1.00 88.38 77 SER A O 1
ATOM 562 N N . ASN A 1 78 ? -7.748 -4.606 10.232 1.00 87.75 78 ASN A N 1
ATOM 563 C CA . ASN A 1 78 ? -8.362 -4.591 11.565 1.00 87.75 78 ASN A CA 1
ATOM 564 C C . ASN A 1 78 ? -7.482 -3.977 12.673 1.00 87.75 78 ASN A C 1
ATOM 566 O O . ASN A 1 78 ? -7.529 -4.404 13.829 1.00 87.75 78 ASN A O 1
ATOM 570 N N . ALA A 1 79 ? -6.670 -2.976 12.340 1.00 88.56 79 ALA A N 1
ATOM 571 C CA . ALA A 1 79 ? -5.832 -2.305 13.318 1.00 88.56 79 ALA A CA 1
ATOM 572 C C . ALA A 1 79 ? -6.700 -1.462 14.262 1.00 88.56 79 ALA A C 1
ATOM 574 O O . ALA A 1 79 ? -7.605 -0.752 13.819 1.00 88.56 79 ALA A O 1
ATOM 575 N N . ARG A 1 80 ? -6.415 -1.520 15.565 1.00 89.69 80 ARG A N 1
ATOM 576 C CA . ARG A 1 80 ? -7.033 -0.623 16.546 1.00 89.69 80 ARG A CA 1
ATOM 577 C C . ARG A 1 80 ? -6.354 0.738 16.481 1.00 89.69 80 ARG A C 1
ATOM 579 O O . ARG A 1 80 ? -5.139 0.828 16.626 1.00 89.69 80 ARG A O 1
ATOM 586 N N . ASP A 1 81 ? -7.154 1.775 16.283 1.00 85.44 81 ASP A N 1
ATOM 587 C CA . ASP A 1 81 ? -6.731 3.169 16.319 1.00 85.44 81 ASP A CA 1
ATOM 588 C C . ASP A 1 81 ? -7.671 3.936 17.254 1.00 85.44 81 ASP A C 1
ATOM 590 O O . ASP A 1 81 ? -8.824 4.225 16.917 1.00 85.44 81 ASP A O 1
ATOM 594 N N . ALA A 1 82 ? -7.195 4.179 18.477 1.00 84.94 82 ALA A N 1
ATOM 595 C CA . ALA A 1 82 ? -8.011 4.624 19.603 1.00 84.94 82 ALA A CA 1
ATOM 596 C C . ALA A 1 82 ? -9.285 3.760 19.758 1.00 84.94 82 ALA A C 1
ATOM 598 O O . ALA A 1 82 ? -9.199 2.546 19.945 1.00 84.94 82 ALA A O 1
ATOM 599 N N . ASN A 1 83 ? -10.465 4.375 19.652 1.00 87.81 83 ASN A N 1
ATOM 600 C CA . ASN A 1 83 ? -11.760 3.711 19.826 1.00 87.81 83 ASN A CA 1
ATOM 601 C C . ASN A 1 83 ? -12.339 3.135 18.522 1.00 87.81 83 ASN A C 1
ATOM 603 O O . ASN A 1 83 ? -13.483 2.687 18.515 1.00 87.81 83 ASN A O 1
ATOM 607 N N . THR A 1 84 ? -11.591 3.152 17.415 1.00 90.19 84 THR A N 1
ATOM 608 C CA . THR A 1 84 ? -12.062 2.641 16.121 1.00 90.19 84 THR A CA 1
ATOM 609 C C . THR A 1 84 ? -11.151 1.548 15.565 1.00 90.19 84 THR A C 1
ATOM 611 O O . THR A 1 84 ? -10.017 1.362 16.011 1.00 90.19 84 THR A O 1
ATOM 614 N N . THR A 1 85 ? -11.668 0.795 14.599 1.00 92.12 85 THR A N 1
ATOM 615 C CA . THR A 1 85 ? -10.915 -0.215 13.854 1.00 92.12 85 THR A CA 1
ATOM 616 C C . THR A 1 85 ? -10.732 0.280 12.424 1.00 92.12 85 THR A C 1
ATOM 618 O O . THR A 1 85 ? -11.686 0.724 11.787 1.00 92.12 85 THR A O 1
ATOM 621 N N . VAL A 1 86 ? -9.503 0.214 11.918 1.00 92.88 86 VAL A N 1
ATOM 622 C CA . VAL A 1 86 ? -9.113 0.766 10.615 1.00 92.88 86 VAL A CA 1
ATOM 623 C C . VAL A 1 86 ? -8.237 -0.202 9.830 1.00 92.88 86 VAL A C 1
ATOM 625 O O . VAL A 1 86 ? -7.647 -1.133 10.379 1.00 92.88 86 VAL A O 1
ATOM 628 N N . ASN A 1 87 ? -8.116 0.053 8.532 1.00 92.44 87 ASN A N 1
ATOM 629 C CA . ASN A 1 87 ? -7.052 -0.509 7.713 1.00 92.44 87 ASN A CA 1
ATOM 630 C C . ASN A 1 87 ? -5.852 0.444 7.800 1.00 92.44 87 ASN A C 1
ATOM 632 O O . ASN A 1 87 ? -5.944 1.603 7.394 1.00 92.44 87 ASN A O 1
ATOM 636 N N . LEU A 1 88 ? -4.737 -0.006 8.373 1.00 93.94 88 LEU A N 1
ATOM 637 C CA . LEU A 1 88 ? -3.600 0.861 8.685 1.00 93.94 88 LEU A CA 1
ATOM 638 C C . LEU A 1 88 ? -2.469 0.669 7.675 1.00 93.94 88 LEU A C 1
ATOM 640 O O . LEU A 1 88 ? -1.865 -0.400 7.609 1.00 93.94 88 LEU A O 1
ATOM 644 N N . VAL A 1 89 ? -2.133 1.719 6.930 1.00 95.06 89 VAL A N 1
ATOM 645 C CA . VAL A 1 89 ? -0.924 1.763 6.103 1.00 95.06 89 VAL A CA 1
ATOM 646 C C . VAL A 1 89 ? 0.279 1.956 7.021 1.00 95.06 89 VAL A C 1
ATOM 648 O O . VAL A 1 89 ? 0.420 2.988 7.678 1.00 95.06 89 VAL A O 1
ATOM 651 N N . THR A 1 90 ? 1.154 0.956 7.072 1.00 94.25 90 THR A N 1
ATOM 652 C CA . THR A 1 90 ? 2.331 0.952 7.956 1.00 94.25 90 THR A CA 1
ATOM 653 C C . THR A 1 90 ? 3.603 1.374 7.231 1.00 94.25 90 THR A C 1
ATOM 655 O O . THR A 1 90 ? 4.533 1.889 7.850 1.00 94.25 90 THR A O 1
ATOM 658 N N . SER A 1 91 ? 3.654 1.190 5.911 1.00 94.25 91 SER A N 1
ATOM 659 C CA . SER A 1 91 ? 4.738 1.691 5.070 1.00 94.25 91 SER A CA 1
ATOM 660 C C . SER A 1 91 ? 4.329 1.751 3.603 1.00 94.25 91 SER A C 1
ATOM 662 O O . SER A 1 91 ? 3.513 0.955 3.145 1.00 94.25 91 SER A O 1
ATOM 664 N N . VAL A 1 92 ? 4.938 2.676 2.863 1.00 96.00 92 VAL A N 1
ATOM 665 C CA . VAL A 1 92 ? 4.882 2.745 1.399 1.00 96.00 92 VAL A CA 1
ATOM 666 C C . VAL A 1 92 ? 6.281 3.055 0.897 1.00 96.00 92 VAL A C 1
ATOM 668 O O . VAL A 1 92 ? 6.966 3.903 1.472 1.00 96.00 92 VAL A O 1
ATOM 671 N N . TYR A 1 93 ? 6.741 2.336 -0.118 1.00 94.12 93 TYR A N 1
ATOM 672 C CA . TYR A 1 93 ? 8.051 2.565 -0.717 1.00 94.12 93 TYR A CA 1
ATOM 673 C C . TYR A 1 93 ? 8.162 1.891 -2.076 1.00 94.12 93 TYR A C 1
ATOM 675 O O . TYR A 1 93 ? 7.345 1.050 -2.441 1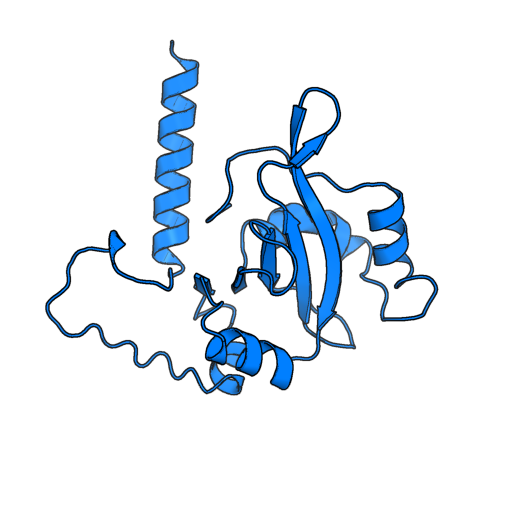.00 94.12 93 TYR A O 1
ATOM 683 N N . ALA A 1 94 ? 9.179 2.280 -2.829 1.00 91.62 94 ALA A N 1
ATOM 684 C CA . ALA A 1 94 ? 9.499 1.654 -4.093 1.00 91.62 94 ALA A CA 1
ATOM 685 C C . ALA A 1 94 ? 10.255 0.342 -3.884 1.00 91.62 94 ALA A C 1
ATOM 687 O O . ALA A 1 94 ? 11.143 0.253 -3.034 1.00 91.62 94 ALA A O 1
ATOM 688 N N . LYS A 1 95 ? 9.923 -0.668 -4.681 1.00 88.94 95 LYS A N 1
ATOM 689 C CA . LYS A 1 95 ? 10.640 -1.934 -4.726 1.00 88.94 95 LYS A CA 1
ATOM 690 C C . LYS A 1 95 ? 11.054 -2.245 -6.156 1.00 88.94 95 LYS A C 1
ATOM 692 O O . LYS A 1 95 ? 10.252 -2.137 -7.092 1.00 88.94 95 LYS A O 1
ATOM 697 N N . GLU A 1 96 ? 12.311 -2.643 -6.300 1.00 82.75 96 GLU A N 1
ATOM 698 C CA . GLU A 1 96 ? 12.848 -3.123 -7.565 1.00 82.75 96 GLU A CA 1
ATOM 699 C C . GLU A 1 96 ? 12.152 -4.423 -7.999 1.00 82.75 96 GLU A C 1
ATOM 701 O O . GLU A 1 96 ? 11.632 -5.189 -7.184 1.00 82.75 96 GLU A O 1
ATOM 706 N N . ARG A 1 97 ? 12.067 -4.612 -9.316 1.00 69.06 97 ARG A N 1
ATOM 707 C CA . ARG A 1 97 ? 10.999 -5.356 -9.982 1.00 69.06 97 ARG A CA 1
ATOM 708 C C . ARG A 1 97 ? 11.204 -6.868 -10.116 1.00 69.06 97 ARG A C 1
ATOM 710 O O . ARG A 1 97 ? 10.222 -7.533 -10.422 1.00 69.06 97 ARG A O 1
ATOM 717 N N . SER A 1 98 ? 12.402 -7.414 -9.910 1.00 69.12 98 SER A N 1
ATOM 718 C CA . SER A 1 98 ? 12.668 -8.820 -10.250 1.00 69.12 98 SER A CA 1
ATOM 719 C C . SER A 1 98 ? 12.675 -9.755 -9.044 1.00 69.12 98 SER A C 1
ATOM 721 O O . SER A 1 98 ? 11.763 -10.563 -8.867 1.00 69.12 98 SER A O 1
ATOM 723 N N . ASP A 1 99 ? 13.675 -9.632 -8.179 1.00 79.75 99 ASP A N 1
ATOM 724 C CA . ASP A 1 99 ? 14.046 -10.757 -7.317 1.00 79.75 99 ASP A CA 1
ATOM 725 C C . ASP A 1 99 ? 13.067 -10.928 -6.160 1.00 79.75 99 ASP A C 1
ATOM 727 O O . ASP A 1 99 ? 12.640 -12.038 -5.837 1.00 79.75 99 ASP A O 1
ATOM 731 N N . TRP A 1 100 ? 12.632 -9.805 -5.588 1.00 84.88 100 TRP A N 1
ATOM 732 C CA . TRP A 1 100 ? 11.720 -9.805 -4.453 1.00 84.88 100 TRP A CA 1
ATOM 733 C C . TRP A 1 100 ? 10.349 -10.385 -4.812 1.00 84.88 100 TRP A C 1
ATOM 735 O O . TRP A 1 100 ? 9.788 -11.153 -4.032 1.00 84.88 100 TRP A O 1
ATOM 745 N N . PHE A 1 101 ? 9.808 -10.055 -5.990 1.00 82.75 101 PHE A N 1
ATOM 746 C CA . PHE A 1 101 ? 8.492 -10.542 -6.417 1.00 82.75 101 PHE A CA 1
ATOM 747 C C . PHE A 1 101 ? 8.524 -12.043 -6.702 1.00 82.75 101 PHE A C 1
ATOM 749 O O . PHE A 1 101 ? 7.685 -12.779 -6.177 1.00 82.75 101 PHE A O 1
ATOM 756 N N . ALA A 1 102 ? 9.537 -12.507 -7.438 1.00 82.44 102 ALA A N 1
ATOM 757 C CA . ALA A 1 102 ? 9.751 -13.928 -7.686 1.00 82.44 102 ALA A CA 1
ATOM 758 C C . ALA A 1 102 ? 9.908 -14.713 -6.372 1.00 82.44 102 ALA A C 1
ATOM 760 O O . ALA A 1 102 ? 9.357 -15.804 -6.218 1.00 82.44 102 ALA A O 1
ATOM 761 N N . GLU A 1 103 ? 10.616 -14.146 -5.391 1.00 87.06 103 GLU A N 1
ATOM 762 C CA . GLU A 1 103 ? 10.735 -14.715 -4.050 1.00 87.06 103 GLU A CA 1
ATOM 763 C C . GLU A 1 103 ? 9.383 -14.808 -3.333 1.00 87.06 103 GLU A C 1
ATOM 765 O O . GLU A 1 103 ? 9.050 -15.878 -2.821 1.00 87.06 103 GLU A O 1
ATOM 770 N N . GLN A 1 104 ? 8.568 -13.744 -3.328 1.00 89.12 104 GLN A N 1
ATOM 771 C CA . GLN A 1 104 ? 7.254 -13.776 -2.671 1.00 89.12 104 GLN A CA 1
ATOM 772 C C . GLN A 1 104 ? 6.321 -14.816 -3.304 1.00 89.12 104 GLN A C 1
ATOM 774 O O . GLN A 1 104 ? 5.584 -15.512 -2.597 1.00 89.12 104 GLN A O 1
ATOM 779 N N . VAL A 1 105 ? 6.363 -14.946 -4.631 1.00 86.38 105 VAL A N 1
ATOM 780 C CA . VAL A 1 105 ? 5.606 -15.958 -5.376 1.00 86.38 105 VAL A CA 1
ATOM 781 C C . VAL A 1 105 ? 6.071 -17.361 -5.001 1.00 86.38 105 VAL A C 1
ATOM 783 O O . VAL A 1 105 ? 5.243 -18.191 -4.625 1.00 86.38 105 VAL A O 1
ATOM 786 N N . ARG A 1 106 ? 7.384 -17.624 -5.040 1.00 85.50 106 ARG A N 1
ATOM 787 C CA . ARG A 1 106 ? 7.970 -18.927 -4.682 1.00 85.50 106 ARG A CA 1
ATOM 788 C C . ARG A 1 106 ? 7.686 -19.302 -3.228 1.00 85.50 106 ARG A C 1
ATOM 790 O O . ARG A 1 106 ? 7.419 -20.461 -2.934 1.00 85.50 106 ARG A O 1
ATOM 797 N N . ALA A 1 107 ? 7.673 -18.314 -2.335 1.00 87.50 107 ALA A N 1
ATOM 798 C CA . ALA A 1 107 ? 7.277 -18.470 -0.939 1.00 87.50 107 ALA A CA 1
ATOM 799 C C . ALA A 1 107 ? 5.760 -18.697 -0.756 1.00 87.50 107 ALA A C 1
ATOM 801 O O . ALA A 1 107 ? 5.287 -18.832 0.371 1.00 87.50 107 ALA A O 1
ATOM 802 N N . GLY A 1 108 ? 4.975 -18.726 -1.840 1.00 87.44 108 GLY A N 1
ATOM 803 C CA . GLY A 1 108 ? 3.545 -19.019 -1.818 1.00 87.44 108 GLY A CA 1
ATOM 804 C C . GLY A 1 108 ? 2.696 -17.920 -1.184 1.00 87.44 108 GLY A C 1
ATOM 805 O O . GLY A 1 108 ? 1.614 -18.231 -0.677 1.00 87.44 108 GLY A O 1
ATOM 806 N N . ARG A 1 109 ? 3.190 -16.673 -1.190 1.00 90.62 109 ARG A N 1
ATOM 807 C CA . ARG A 1 109 ? 2.555 -15.507 -0.553 1.00 90.62 109 ARG A CA 1
ATOM 808 C C . ARG A 1 109 ? 1.606 -14.755 -1.475 1.00 90.62 109 ARG A C 1
ATOM 810 O O . ARG A 1 109 ? 0.867 -13.909 -0.992 1.00 90.62 109 ARG A O 1
ATOM 817 N N . LEU A 1 110 ? 1.623 -15.018 -2.781 1.00 89.81 110 LEU A N 1
ATOM 818 C CA . LEU A 1 110 ? 0.720 -14.370 -3.733 1.00 89.81 110 LEU A CA 1
ATOM 819 C C . LEU A 1 110 ? -0.738 -14.749 -3.426 1.00 89.81 110 LEU A C 1
ATOM 821 O O . LEU A 1 110 ? -1.083 -15.928 -3.381 1.00 89.81 110 LEU A O 1
ATOM 825 N N . ARG A 1 111 ? -1.588 -13.738 -3.237 1.00 85.88 111 ARG A N 1
ATOM 826 C CA . ARG A 1 111 ? -3.026 -13.882 -2.949 1.00 85.88 111 ARG A CA 1
ATOM 827 C C . ARG A 1 111 ? -3.904 -13.382 -4.077 1.00 85.88 111 ARG A C 1
ATOM 829 O O . ARG A 1 111 ? -5.000 -13.898 -4.265 1.00 85.88 111 ARG A O 1
ATOM 836 N N . TYR A 1 112 ? -3.429 -12.393 -4.819 1.00 85.50 112 TYR A N 1
ATOM 837 C CA . TYR A 1 112 ? -4.146 -11.814 -5.943 1.00 85.50 112 TYR A CA 1
ATOM 838 C C . TYR A 1 112 ? -3.161 -11.326 -7.000 1.00 85.50 112 TYR A C 1
ATOM 840 O O . TYR A 1 112 ? -2.127 -10.766 -6.635 1.00 85.50 112 TYR A O 1
ATOM 848 N N . ALA A 1 113 ? -3.511 -11.480 -8.276 1.00 84.81 113 ALA A N 1
ATOM 849 C CA . ALA A 1 113 ? -2.804 -10.862 -9.392 1.00 84.81 113 ALA A CA 1
ATOM 850 C C . ALA A 1 113 ? -3.788 -10.370 -10.466 1.00 84.81 113 ALA A C 1
ATOM 852 O O . ALA A 1 113 ? -4.678 -11.104 -10.899 1.00 84.81 113 ALA A O 1
ATOM 853 N N . ASP A 1 114 ? -3.599 -9.130 -10.914 1.00 82.19 114 ASP A N 1
ATOM 854 C CA . ASP A 1 114 ? -4.224 -8.568 -12.105 1.00 82.19 114 ASP A CA 1
ATOM 855 C C . ASP A 1 114 ? -3.302 -8.810 -13.304 1.00 82.19 114 ASP A C 1
ATOM 857 O O . ASP A 1 114 ? -2.308 -8.107 -13.505 1.00 82.19 114 ASP A O 1
ATOM 861 N N . GLU A 1 115 ? -3.640 -9.817 -14.104 1.00 67.19 115 GLU A N 1
ATOM 862 C CA . GLU A 1 115 ? -2.838 -10.246 -15.255 1.00 67.19 115 GLU A CA 1
ATOM 863 C C . GLU A 1 115 ? -2.687 -9.129 -16.305 1.00 67.19 115 GLU A C 1
ATOM 865 O O . GLU A 1 115 ? -1.676 -9.064 -16.999 1.00 67.19 115 GLU A O 1
ATOM 870 N N . LYS A 1 116 ? -3.656 -8.202 -16.387 1.00 73.31 116 LYS A N 1
ATOM 871 C CA . LYS A 1 116 ? -3.639 -7.095 -17.354 1.00 73.31 116 LYS A CA 1
ATOM 872 C C . LYS A 1 116 ? -2.796 -5.924 -16.875 1.00 73.31 116 LYS A C 1
ATOM 874 O O . LYS A 1 116 ? -2.119 -5.294 -17.678 1.00 73.31 116 LYS A O 1
ATOM 879 N N . LYS A 1 117 ? -2.856 -5.601 -15.579 1.00 71.00 117 LYS A N 1
ATOM 880 C CA . LYS A 1 117 ? -2.070 -4.493 -15.012 1.00 71.00 117 LYS A CA 1
ATOM 881 C C . LYS A 1 117 ? -0.622 -4.902 -14.720 1.00 71.00 117 LYS A C 1
ATOM 883 O O . LYS A 1 117 ? 0.235 -4.027 -14.638 1.00 71.00 117 LYS A O 1
ATOM 888 N N . GLY A 1 118 ? -0.356 -6.199 -14.531 1.00 60.00 118 GLY A N 1
ATOM 889 C CA . GLY A 1 118 ? 0.921 -6.728 -14.045 1.00 60.00 118 GLY A CA 1
ATOM 890 C C . GLY A 1 118 ? 1.676 -7.685 -14.946 1.00 60.00 118 GLY A C 1
ATOM 891 O O . GLY A 1 118 ? 2.582 -8.332 -14.423 1.00 60.00 118 GLY A O 1
ATOM 892 N N . SER A 1 119 ? 1.364 -7.743 -16.245 1.00 61.31 119 SER A N 1
ATOM 893 C CA . SER A 1 119 ? 2.047 -8.600 -17.229 1.00 61.31 119 SER A CA 1
ATOM 894 C C . SER A 1 119 ? 3.568 -8.596 -17.054 1.00 61.31 119 SER A C 1
ATOM 896 O O . SER A 1 119 ? 4.142 -9.637 -16.759 1.00 61.31 119 SER A O 1
ATOM 898 N N . ASP A 1 120 ? 4.204 -7.422 -17.049 1.00 64.06 120 ASP A N 1
ATOM 899 C CA . ASP A 1 120 ? 5.668 -7.300 -16.970 1.00 64.06 120 ASP A CA 1
ATOM 900 C C . ASP A 1 120 ? 6.263 -7.856 -15.664 1.00 64.06 120 ASP A C 1
ATOM 902 O O . ASP A 1 120 ? 7.416 -8.268 -15.619 1.00 64.06 120 ASP A O 1
ATOM 906 N N . ILE A 1 121 ? 5.515 -7.817 -14.558 1.00 58.59 121 ILE A N 1
ATOM 907 C CA . ILE A 1 121 ? 6.000 -8.247 -13.233 1.00 58.59 121 ILE A CA 1
ATOM 908 C C . ILE A 1 121 ? 5.744 -9.743 -13.023 1.00 58.59 121 ILE A C 1
ATOM 910 O O . ILE A 1 121 ? 6.552 -10.446 -12.410 1.00 58.59 121 ILE A O 1
ATOM 914 N N . LEU A 1 122 ? 4.623 -10.233 -13.548 1.00 58.00 122 LEU A N 1
ATOM 915 C CA . LEU A 1 122 ? 4.246 -11.641 -13.507 1.00 58.00 122 LEU A CA 1
ATOM 916 C C . LEU A 1 122 ? 5.147 -12.462 -14.440 1.00 58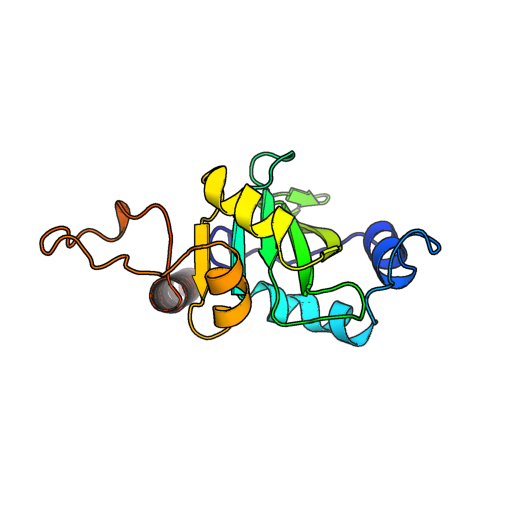.00 122 LEU A C 1
ATOM 918 O O . LEU A 1 122 ? 5.646 -13.508 -14.025 1.00 58.00 122 LEU A O 1
ATOM 922 N N . GLU A 1 123 ? 5.469 -11.932 -15.622 1.00 59.94 123 GLU A N 1
ATOM 923 C CA . GLU A 1 123 ? 6.420 -12.539 -16.561 1.00 59.94 123 GLU A CA 1
ATOM 924 C C . GLU A 1 123 ? 7.822 -12.680 -15.952 1.00 59.94 123 GLU A C 1
ATOM 926 O O . GLU A 1 123 ? 8.396 -13.770 -15.972 1.00 59.94 123 GLU A O 1
ATOM 931 N N . VAL A 1 124 ? 8.348 -11.624 -15.314 1.00 54.03 124 VAL A N 1
ATOM 932 C CA . VAL A 1 124 ? 9.666 -11.649 -14.643 1.00 54.03 124 VAL A CA 1
ATOM 933 C C . VAL A 1 124 ? 9.709 -12.640 -13.472 1.00 54.03 124 VAL A C 1
ATOM 935 O O . VAL A 1 124 ? 10.759 -13.196 -13.161 1.00 54.03 124 VAL A O 1
ATOM 938 N N . SER A 1 125 ? 8.567 -12.921 -12.843 1.00 53.88 125 SER A N 1
ATOM 939 C CA . SER A 1 125 ? 8.477 -13.883 -11.738 1.00 53.88 125 SER A CA 1
ATOM 940 C C . SER A 1 125 ? 8.477 -15.350 -12.199 1.00 53.88 125 SER A C 1
ATOM 942 O O . SER A 1 125 ? 8.367 -16.247 -11.361 1.00 53.88 125 SER A O 1
ATOM 944 N N . GLY A 1 126 ? 8.557 -15.618 -13.510 1.00 50.66 126 GLY A N 1
ATOM 945 C CA . GLY A 1 126 ? 8.388 -16.958 -14.081 1.00 50.66 126 GLY A CA 1
ATOM 946 C C . GLY A 1 126 ? 6.949 -17.479 -13.992 1.00 50.66 126 GLY A C 1
ATOM 947 O O . GLY A 1 126 ? 6.692 -18.645 -14.292 1.00 50.66 126 GLY A O 1
ATOM 948 N N . LEU A 1 127 ? 5.998 -16.623 -13.596 1.00 50.53 127 LEU A N 1
ATOM 949 C CA . LEU A 1 127 ? 4.570 -16.900 -13.675 1.00 50.53 127 LEU A CA 1
ATOM 950 C C . LEU A 1 127 ? 4.129 -16.672 -15.122 1.00 50.53 127 LEU A C 1
ATOM 952 O O . LEU A 1 127 ? 3.474 -15.684 -15.443 1.00 50.53 127 LEU A O 1
ATOM 956 N N . ALA A 1 128 ? 4.423 -17.631 -16.000 1.00 43.66 128 ALA A N 1
ATOM 957 C CA . ALA A 1 128 ? 3.478 -17.879 -17.076 1.00 43.66 128 ALA A CA 1
ATOM 958 C C . ALA A 1 128 ? 2.193 -18.322 -16.373 1.00 43.66 128 ALA A C 1
ATOM 960 O O . ALA A 1 128 ? 2.166 -19.384 -15.745 1.00 43.66 128 ALA A O 1
ATOM 961 N N . LEU A 1 129 ? 1.141 -17.502 -16.408 1.00 45.47 129 LEU A N 1
ATOM 962 C CA . LEU A 1 129 ? -0.171 -17.847 -15.858 1.00 45.47 129 LEU A CA 1
ATOM 963 C C . LEU A 1 129 ? -0.863 -18.898 -16.735 1.00 45.47 129 LEU A C 1
ATOM 965 O O . LEU A 1 129 ? -2.050 -18.824 -17.027 1.00 45.47 129 LEU A O 1
ATOM 969 N N . ASN A 1 130 ? -0.136 -19.964 -17.057 1.00 35.50 130 ASN A N 1
ATOM 970 C CA . ASN A 1 130 ? -0.646 -21.248 -17.490 1.00 35.50 130 ASN A CA 1
ATOM 971 C C . ASN A 1 130 ? -1.307 -21.948 -16.289 1.00 35.50 130 ASN A C 1
ATOM 973 O O . ASN A 1 130 ? -1.172 -23.149 -16.098 1.00 35.50 130 ASN A O 1
ATOM 977 N N . CYS A 1 131 ? -2.059 -21.215 -15.467 1.00 38.44 131 CYS A N 1
ATOM 978 C CA . CYS A 1 131 ? -3.148 -21.801 -14.709 1.00 38.44 131 CYS A CA 1
ATOM 979 C C . CYS A 1 131 ? -4.320 -21.945 -15.681 1.00 38.44 131 CYS A C 1
ATOM 981 O O . CYS A 1 131 ? -5.356 -21.281 -15.549 1.00 38.44 131 CYS A O 1
ATOM 983 N N . GLY A 1 132 ? -4.129 -22.817 -16.678 1.00 34.25 132 GLY A N 1
ATOM 984 C CA . GLY A 1 132 ? -5.240 -23.576 -17.210 1.00 34.25 132 GLY A CA 1
ATOM 985 C C . GLY A 1 132 ? -5.862 -24.252 -16.001 1.00 34.25 132 GLY A C 1
ATOM 986 O O . GLY A 1 132 ? -5.181 -24.934 -15.236 1.00 34.25 132 GLY A O 1
ATOM 987 N N . ALA A 1 133 ? -7.129 -23.949 -15.748 1.00 36.38 133 ALA A N 1
ATOM 988 C CA . ALA A 1 133 ? -7.905 -24.781 -14.859 1.00 36.38 133 ALA A CA 1
ATOM 989 C C . ALA A 1 133 ? -7.696 -26.228 -15.320 1.00 36.38 133 ALA A C 1
ATOM 991 O O . ALA A 1 133 ? -7.933 -26.511 -16.493 1.00 36.38 133 ALA A O 1
ATOM 992 N N . GLU A 1 134 ? -7.286 -27.125 -14.424 1.00 35.00 134 GLU A N 1
ATOM 993 C CA . GLU A 1 134 ? -7.681 -28.522 -14.576 1.00 35.00 134 GLU A CA 1
ATOM 994 C C . GLU A 1 134 ? -9.198 -28.485 -14.830 1.00 35.00 134 GLU A C 1
ATOM 996 O O . GLU A 1 134 ? -9.937 -27.934 -13.992 1.00 35.00 134 GLU A O 1
ATOM 1001 N N . PRO A 1 135 ? -9.670 -28.901 -16.019 1.00 33.16 135 PRO A N 1
ATOM 1002 C CA . PRO A 1 135 ? -11.063 -28.749 -16.394 1.00 33.16 135 PRO A CA 1
ATOM 1003 C C . PRO A 1 135 ? -11.893 -29.657 -15.484 1.00 33.16 135 PRO A C 1
ATOM 1005 O O . PRO A 1 135 ? -12.038 -30.845 -15.732 1.00 33.16 135 PRO A O 1
ATOM 1008 N N . GLY A 1 136 ? -12.412 -29.103 -14.386 1.00 37.44 136 GLY A N 1
ATOM 1009 C CA . GLY A 1 136 ? -13.203 -29.881 -13.434 1.00 37.44 136 GLY A CA 1
ATOM 1010 C C . GLY A 1 136 ? -13.556 -29.195 -12.117 1.00 37.44 136 GLY A C 1
ATOM 1011 O O . GLY A 1 136 ? -14.631 -29.454 -11.584 1.00 37.44 136 GLY A O 1
ATOM 1012 N N . ASN A 1 137 ? -12.735 -28.282 -11.589 1.00 40.03 137 ASN A N 1
ATOM 1013 C CA . ASN A 1 137 ? -13.020 -27.698 -10.272 1.00 40.03 137 ASN A CA 1
ATOM 1014 C C . ASN A 1 137 ? -13.748 -26.343 -10.374 1.00 40.03 137 ASN A C 1
ATOM 1016 O O . ASN A 1 137 ? -13.131 -25.287 -10.525 1.00 40.03 137 ASN A O 1
ATOM 1020 N N . ARG A 1 138 ? -15.085 -26.383 -10.302 1.00 40.19 138 ARG A N 1
ATOM 1021 C CA . ARG A 1 138 ? -15.989 -25.215 -10.347 1.00 40.19 138 ARG A CA 1
ATOM 1022 C C . ARG A 1 138 ? -16.202 -24.535 -8.985 1.00 40.19 138 ARG A C 1
ATOM 1024 O O . ARG A 1 138 ? -17.140 -23.756 -8.856 1.00 40.19 138 ARG A O 1
ATOM 1031 N N . ASN A 1 139 ? -15.353 -24.792 -7.984 1.00 44.53 139 ASN A N 1
ATOM 1032 C CA . ASN A 1 139 ? -15.460 -24.146 -6.673 1.00 44.53 139 ASN A CA 1
ATOM 1033 C C . ASN A 1 139 ? -14.410 -23.025 -6.504 1.00 44.53 139 ASN A C 1
ATOM 1035 O O . ASN A 1 139 ? -13.236 -23.322 -6.251 1.00 44.53 139 ASN A O 1
ATOM 1039 N N . PRO A 1 140 ? -14.793 -21.733 -6.598 1.00 44.97 140 PRO A N 1
ATOM 1040 C CA . PRO A 1 140 ? -13.860 -20.608 -6.460 1.00 44.97 140 PRO A CA 1
ATOM 1041 C C . PRO A 1 140 ? -13.209 -20.525 -5.067 1.00 44.97 140 PRO A C 1
ATOM 1043 O O . PRO A 1 140 ? -12.130 -19.958 -4.930 1.00 44.97 140 PRO A O 1
ATOM 1046 N N . SER A 1 141 ? -13.800 -21.160 -4.050 1.00 48.66 141 SER A N 1
ATOM 1047 C CA . SER A 1 141 ? -13.297 -21.228 -2.669 1.00 48.66 141 SER A CA 1
ATOM 1048 C C . SER A 1 141 ? -12.027 -22.070 -2.474 1.00 48.66 141 SER A C 1
ATOM 1050 O O . SER A 1 141 ? -11.432 -22.019 -1.402 1.00 48.66 141 SER A O 1
ATOM 1052 N N . THR A 1 142 ? -11.593 -22.836 -3.483 1.00 47.50 142 THR A N 1
ATOM 1053 C CA . THR A 1 142 ? -10.400 -23.707 -3.395 1.00 47.50 142 THR A CA 1
ATOM 1054 C C . THR A 1 142 ? -9.161 -23.147 -4.100 1.00 47.50 142 THR A C 1
ATOM 1056 O O . THR A 1 142 ? -8.075 -23.713 -3.971 1.00 47.50 142 THR A O 1
ATOM 1059 N N . ARG A 1 143 ? -9.273 -22.020 -4.823 1.00 54.03 143 ARG A N 1
ATOM 1060 C CA . ARG A 1 143 ? -8.097 -21.351 -5.401 1.00 54.03 143 ARG A CA 1
ATOM 1061 C C . ARG A 1 143 ? -7.364 -20.542 -4.341 1.00 54.03 143 ARG A C 1
ATOM 1063 O O . ARG A 1 143 ? -7.946 -19.696 -3.672 1.00 54.03 143 ARG A O 1
ATOM 1070 N N . LYS A 1 144 ? -6.049 -20.754 -4.256 1.00 61.91 144 LYS A N 1
ATOM 1071 C CA . LYS A 1 144 ? -5.158 -19.978 -3.382 1.00 61.91 144 LYS A CA 1
ATOM 1072 C C . LYS A 1 144 ? -4.888 -18.557 -3.910 1.00 61.91 144 LYS A C 1
ATOM 1074 O O . LYS A 1 144 ? -4.574 -17.674 -3.117 1.00 61.91 144 LYS A O 1
ATOM 1079 N N . VAL A 1 145 ? -5.032 -18.337 -5.223 1.00 65.56 145 VAL A N 1
ATOM 1080 C CA . VAL A 1 145 ? -4.788 -17.048 -5.896 1.00 65.56 145 VAL A CA 1
ATOM 1081 C C . VAL A 1 145 ? -6.066 -16.553 -6.571 1.00 65.56 145 VAL A C 1
ATOM 1083 O O . VAL A 1 145 ? -6.680 -17.280 -7.352 1.00 65.56 145 VAL A O 1
ATOM 1086 N N . LEU A 1 146 ? -6.443 -15.313 -6.266 1.00 71.44 146 LEU A N 1
ATOM 1087 C CA . LEU A 1 146 ? -7.623 -14.618 -6.779 1.00 71.44 146 LEU A CA 1
ATOM 1088 C C . LEU A 1 146 ? -7.272 -13.777 -8.020 1.00 71.44 146 LEU A C 1
ATOM 1090 O O . LEU A 1 146 ? -6.162 -13.250 -8.124 1.00 71.44 146 LEU A O 1
ATOM 1094 N N . ARG A 1 147 ? -8.222 -13.637 -8.951 1.00 67.62 147 ARG A N 1
ATOM 1095 C CA . ARG A 1 147 ? -8.084 -12.870 -10.206 1.00 67.62 147 ARG A CA 1
ATOM 1096 C C . ARG A 1 147 ? -8.920 -11.590 -10.198 1.00 67.62 147 ARG A C 1
ATOM 1098 O O . ARG A 1 147 ? -9.764 -11.384 -9.325 1.00 67.62 147 ARG A O 1
ATOM 1105 N N . ALA A 1 148 ? -8.705 -10.719 -11.187 1.00 67.69 148 ALA A N 1
ATOM 1106 C CA . ALA A 1 148 ? -9.399 -9.432 -11.323 1.00 67.69 148 ALA A CA 1
ATOM 1107 C C . ALA A 1 148 ? -10.936 -9.552 -11.327 1.00 67.69 148 ALA A C 1
ATOM 1109 O O . ALA A 1 148 ? -11.640 -8.663 -10.844 1.00 67.69 148 ALA A O 1
ATOM 1110 N N . GLU A 1 149 ? -11.476 -10.655 -11.842 1.00 66.94 149 GLU A N 1
ATOM 1111 C CA . GLU A 1 149 ? -12.908 -10.959 -11.804 1.00 66.94 149 GLU A CA 1
ATOM 1112 C C . GLU A 1 149 ? -13.407 -11.181 -10.367 1.00 66.94 149 GLU A C 1
ATOM 1114 O O . GLU A 1 149 ? -14.473 -10.680 -10.004 1.00 66.94 149 GLU A O 1
ATOM 1119 N N . ASP A 1 150 ? -12.617 -11.858 -9.530 1.00 67.75 150 ASP A N 1
ATOM 1120 C CA . ASP A 1 150 ? -12.956 -12.133 -8.131 1.00 67.75 150 ASP A CA 1
ATOM 1121 C C . ASP A 1 150 ? -13.016 -10.833 -7.314 1.00 67.75 150 ASP A C 1
ATOM 1123 O O . ASP A 1 150 ? -13.909 -10.660 -6.484 1.00 67.75 150 ASP A O 1
ATOM 1127 N N . LEU A 1 151 ? -12.130 -9.871 -7.611 1.00 66.94 151 LEU A N 1
ATOM 1128 C CA . LEU A 1 151 ? -12.166 -8.518 -7.040 1.00 66.94 151 LEU A CA 1
ATOM 1129 C C . LEU A 1 151 ? -13.497 -7.814 -7.319 1.00 66.94 151 LEU A C 1
ATOM 1131 O O . LEU A 1 151 ? -14.113 -7.249 -6.413 1.00 66.94 151 LEU A O 1
ATOM 1135 N N . ARG A 1 152 ? -13.941 -7.837 -8.581 1.00 67.81 152 ARG A N 1
ATOM 1136 C CA . ARG A 1 152 ? -15.188 -7.184 -8.999 1.00 67.81 152 ARG A CA 1
ATOM 1137 C C . ARG A 1 152 ? -16.394 -7.821 -8.313 1.00 67.81 152 ARG A C 1
ATOM 1139 O O . ARG A 1 152 ? -17.228 -7.099 -7.774 1.00 67.81 152 ARG A O 1
ATOM 1146 N N . ASN A 1 153 ? -16.442 -9.150 -8.260 1.00 70.00 153 ASN A N 1
ATOM 1147 C CA . ASN A 1 153 ? -17.520 -9.884 -7.596 1.00 70.00 153 ASN A CA 1
ATOM 1148 C C . ASN A 1 153 ? -17.559 -9.609 -6.087 1.00 70.00 153 ASN A C 1
ATOM 1150 O O . ASN A 1 153 ? -18.627 -9.335 -5.539 1.00 70.00 153 ASN A O 1
ATOM 1154 N N . PHE A 1 154 ? -16.397 -9.602 -5.427 1.00 68.62 154 PHE A N 1
ATOM 1155 C CA . PHE A 1 154 ? -16.283 -9.278 -4.005 1.00 68.62 154 PHE A CA 1
ATOM 1156 C C . PHE A 1 154 ? -16.790 -7.864 -3.694 1.00 68.62 154 PHE A C 1
ATOM 1158 O O . PHE A 1 154 ? -17.564 -7.675 -2.757 1.00 68.62 154 PHE A O 1
ATOM 1165 N N . ARG A 1 155 ? -16.418 -6.869 -4.511 1.00 68.75 155 ARG A N 1
ATOM 1166 C CA . ARG A 1 155 ? -16.899 -5.484 -4.366 1.00 68.75 155 ARG A CA 1
ATOM 1167 C C . ARG A 1 155 ? -18.415 -5.382 -4.533 1.00 68.75 155 ARG A C 1
ATOM 1169 O O . ARG A 1 155 ? -19.064 -4.684 -3.757 1.00 68.75 155 ARG A O 1
ATOM 1176 N N . THR A 1 156 ? -18.986 -6.069 -5.524 1.00 70.19 156 THR A N 1
ATOM 1177 C CA . THR A 1 156 ? -20.442 -6.100 -5.738 1.00 70.19 156 THR A CA 1
ATOM 1178 C C . THR A 1 156 ? -21.160 -6.694 -4.528 1.00 70.19 156 THR A C 1
ATOM 1180 O O . THR A 1 156 ? -22.136 -6.113 -4.056 1.00 70.19 156 THR A O 1
ATOM 1183 N N . ALA A 1 157 ? -20.636 -7.787 -3.969 1.00 70.75 157 ALA A N 1
ATOM 1184 C CA . ALA A 1 157 ? -21.182 -8.406 -2.765 1.00 70.75 157 ALA A CA 1
ATOM 1185 C C . ALA A 1 157 ? -21.085 -7.488 -1.531 1.00 70.75 157 ALA A C 1
ATOM 1187 O O . ALA A 1 157 ? -22.071 -7.331 -0.814 1.00 70.75 157 ALA A O 1
ATOM 1188 N N . GLN A 1 158 ? -19.943 -6.820 -1.307 1.00 67.12 158 GLN A N 1
ATOM 1189 C CA . GLN A 1 158 ? -19.790 -5.855 -0.207 1.00 67.12 158 GLN A CA 1
ATOM 1190 C C . GLN A 1 158 ? -20.757 -4.669 -0.334 1.00 67.12 158 GLN A C 1
ATOM 1192 O O . GLN A 1 158 ? -21.382 -4.275 0.648 1.00 67.12 158 GLN A O 1
ATOM 1197 N N . ARG A 1 159 ? -20.923 -4.119 -1.544 1.00 64.56 159 ARG A N 1
ATOM 1198 C CA . ARG A 1 159 ? -21.880 -3.030 -1.801 1.00 64.56 159 ARG A CA 1
ATOM 1199 C C . ARG A 1 159 ? -23.321 -3.459 -1.535 1.00 64.56 159 ARG A C 1
ATOM 1201 O O . ARG A 1 159 ? -24.060 -2.702 -0.9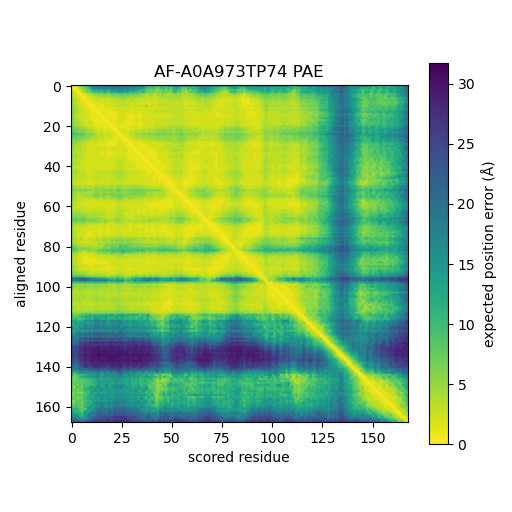13 1.00 64.56 159 ARG A O 1
ATOM 1208 N N . ALA A 1 160 ? -23.701 -4.659 -1.970 1.00 70.19 160 ALA A N 1
ATOM 1209 C CA . ALA A 1 160 ? -25.029 -5.209 -1.717 1.00 70.19 160 ALA A CA 1
ATOM 1210 C C . ALA A 1 160 ? -25.290 -5.400 -0.213 1.00 70.19 160 ALA A C 1
ATOM 1212 O O . ALA A 1 160 ? -26.332 -4.979 0.279 1.00 70.19 160 ALA A O 1
ATOM 1213 N N . ALA A 1 161 ? -24.321 -5.948 0.528 1.00 68.38 161 ALA A N 1
ATOM 1214 C CA . ALA A 1 161 ? -24.426 -6.127 1.976 1.00 68.38 161 ALA A CA 1
ATOM 1215 C C . ALA A 1 161 ? -24.570 -4.791 2.728 1.00 68.38 161 ALA A C 1
ATOM 1217 O O . ALA A 1 161 ? -25.367 -4.688 3.655 1.00 68.38 161 ALA A O 1
ATOM 1218 N N . ARG A 1 162 ? -23.846 -3.750 2.293 1.00 62.31 162 ARG A N 1
ATOM 1219 C CA . ARG A 1 162 ? -23.902 -2.404 2.887 1.00 62.31 162 ARG A CA 1
ATOM 1220 C C . ARG A 1 162 ? -25.225 -1.686 2.625 1.00 62.31 162 ARG A C 1
ATOM 1222 O O . ARG A 1 162 ? -25.702 -0.956 3.485 1.00 62.31 162 ARG A O 1
ATOM 1229 N N . LEU A 1 163 ? -25.800 -1.865 1.435 1.00 64.19 163 LEU A N 1
ATOM 1230 C CA . LEU A 1 163 ? -27.128 -1.336 1.117 1.00 64.19 163 LEU A CA 1
ATOM 1231 C C . LEU A 1 163 ? -28.209 -2.026 1.950 1.00 64.19 163 LEU A C 1
ATOM 1233 O O . LEU A 1 163 ? -29.129 -1.356 2.396 1.00 64.19 163 LEU A O 1
ATOM 1237 N N . PHE A 1 164 ? -28.069 -3.328 2.205 1.00 59.88 164 PHE A N 1
ATOM 1238 C CA . PHE A 1 164 ? -28.984 -4.065 3.075 1.00 59.88 164 PHE A CA 1
ATOM 1239 C C . PHE A 1 164 ? -28.900 -3.611 4.540 1.00 59.88 164 PHE A C 1
ATOM 1241 O O . PHE A 1 164 ? -29.930 -3.417 5.167 1.00 59.88 164 PHE A O 1
ATOM 1248 N N . SER A 1 165 ? -27.702 -3.346 5.072 1.00 57.59 165 SER A N 1
ATOM 1249 C CA . SER A 1 165 ? -27.518 -2.928 6.474 1.00 57.59 165 SER A CA 1
ATOM 1250 C C . SER A 1 165 ? -27.921 -1.479 6.792 1.00 57.59 165 SER A C 1
ATOM 1252 O O . SER A 1 165 ? -27.693 -1.027 7.908 1.00 57.59 165 SER A O 1
ATOM 1254 N N . LEU A 1 166 ? -28.395 -0.708 5.808 1.00 56.34 166 LEU A N 1
ATOM 1255 C CA . LEU A 1 166 ? -28.834 0.688 5.969 1.00 56.34 166 LEU A CA 1
ATOM 1256 C C . LEU A 1 166 ? -30.366 0.836 5.924 1.00 56.34 166 LEU A C 1
ATOM 1258 O O . LEU A 1 166 ? -30.863 1.958 6.007 1.00 56.34 166 LEU A O 1
ATOM 1262 N N . VAL A 1 167 ? -31.095 -0.268 5.733 1.00 55.62 167 VAL A N 1
ATOM 1263 C CA . VAL A 1 167 ? -32.563 -0.301 5.594 1.00 55.62 167 VAL A CA 1
ATOM 1264 C C . VAL A 1 167 ? -33.240 -0.958 6.814 1.00 55.62 167 VAL A C 1
ATOM 1266 O O . VAL A 1 167 ? -34.464 -0.932 6.904 1.00 55.62 167 VAL A O 1
ATOM 1269 N N . ASP A 1 168 ? -32.451 -1.455 7.772 1.00 42.22 168 ASP A N 1
ATOM 1270 C CA . ASP A 1 168 ? -32.869 -1.946 9.098 1.00 42.22 168 ASP A CA 1
ATOM 1271 C C . ASP A 1 168 ? -32.402 -0.983 10.205 1.00 42.22 168 ASP A C 1
ATOM 1273 O O . ASP A 1 168 ? -33.141 -0.817 11.204 1.00 42.22 168 ASP A O 1
#

Secondary structure (DSSP, 8-state):
-TTS-S--EE--HHHHHHHHTTTTTTSPPPPHHHHHTHHHHHHS-SEEEE-SSSTTEEEEEEEEEETTEEEEEEEEEEEEETTEEEEEEEEEEEE-SSHHHHHHHHTT-EEEE-TTT-HHHHHHTT--------TT---GGG-SSEEHHHHHHHHHHHHHHHHHTT--

Foldseek 3Di:
DPLADPFAEDEDPVQVVCQQCVNVPPADHDHPVVVVCVVVQQLDFQWWFQDPPDHQKIKTFGLDADPQATKIWIWHHQDDDPPDTHTYTPHIHGDHQADVLLVRVVVLGTAEHECVSQVVRCVSSVPPVPPPPPPPDPDPVPDSYDYPVNSVVVVVVSVVVVVVVVVD

Solvent-accessible surface area (backbone atoms only — not comparable to full-atom values): 9488 Å² total; per-residue (Å²): 78,86,98,44,73,95,45,59,80,45,66,52,70,69,46,50,48,37,25,55,43,9,53,84,64,80,43,74,50,49,54,67,74,58,62,75,43,38,68,58,34,60,60,57,44,25,29,33,26,56,41,91,85,43,89,76,22,37,35,34,34,30,83,50,70,55,95,68,23,38,33,33,36,35,34,34,50,77,34,77,55,88,97,45,63,25,29,32,45,71,47,56,43,59,40,59,69,45,69,62,53,28,47,41,48,74,71,66,27,49,40,31,45,23,68,84,79,26,45,78,51,37,52,63,39,70,46,70,81,76,71,66,70,70,90,79,77,88,55,78,89,74,56,73,59,43,44,61,66,53,50,53,52,51,51,52,53,53,53,52,53,54,58,56,70,71,76,119

Radius of gyration: 16.86 Å; Cα contacts (8 Å, |Δi|>4): 258; chains: 1; bounding box: 51×44×37 Å

Sequence (168 aa):
MLGFPDLPLRMTAGVFQKIATGKDGERDAVPLRVIAHLPELIDEPMALFDSASVQGALVVLTTSRVASGAVIAAVLSNARDANTTVNLVTSVYAKERSDWFAEQVRAGRLRYADEKKGSDILEVSGLALNCGAEPGNRNPSTRKVLRAEDLRNFRTAQRAARLFSLVD